Protein AF-A0A8R1J0D6-F1 (afdb_monomer_lite)

Radius of gyration: 19.26 Å; chains: 1; bounding box: 48×24×58 Å

Secondary structure (DSSP, 8-state):
--HHHHHHHHHT---HHHHS-HHHHHHHHHHHHHHHHHHHHHHHHHHHHHH-TTS-HHHHHHHHHHHHHHHHHHHHHHHHHHHHHHHHHHHHHHT-

Sequence (96 aa):
MSEKRYMRYTHGNFTPSEMVTDTNFYIYCVELVLLFIGVVENLVLITAILTTSCLHLNLRILICNCCIGFIMTAIGRSMIAIPLCIAHLENVDVSS

Structure (mmCIF, N/CA/C/O backbone):
data_AF-A0A8R1J0D6-F1
#
_entry.id   AF-A0A8R1J0D6-F1
#
loop_
_atom_site.group_PDB
_atom_site.id
_atom_site.type_symbol
_atom_site.label_atom_id
_atom_site.label_alt_id
_atom_site.label_comp_id
_atom_site.label_asym_id
_atom_site.label_entity_id
_atom_site.label_seq_id
_atom_site.pdbx_PDB_ins_code
_atom_site.Cartn_x
_atom_site.Cartn_y
_atom_site.Cartn_z
_atom_site.occupancy
_atom_site.B_iso_or_equiv
_atom_site.auth_seq_id
_atom_site.auth_comp_id
_atom_site.auth_asym_id
_atom_site.auth_atom_id
_atom_site.pdbx_PDB_model_num
ATOM 1 N N . MET A 1 1 ? 30.476 -19.293 -13.138 1.00 47.31 1 MET A N 1
ATOM 2 C CA . MET A 1 1 ? 29.239 -18.528 -12.864 1.00 47.31 1 MET A CA 1
ATOM 3 C C . MET A 1 1 ? 29.589 -17.512 -11.781 1.00 47.31 1 MET A C 1
ATOM 5 O O . MET A 1 1 ? 29.908 -17.915 -10.678 1.00 47.31 1 MET A O 1
ATOM 9 N N . SER A 1 2 ? 29.771 -16.242 -12.158 1.00 47.12 2 SER A N 1
ATOM 10 C CA . SER A 1 2 ? 30.590 -15.275 -11.403 1.00 47.12 2 SER A CA 1
ATOM 11 C C . SER A 1 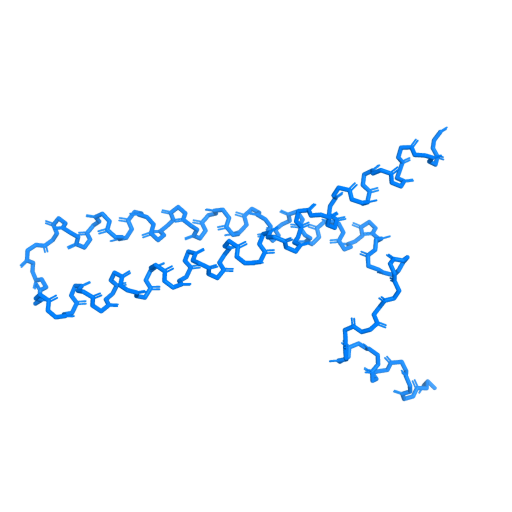2 ? 29.839 -14.648 -10.222 1.00 47.12 2 SER A C 1
ATOM 13 O O . SER A 1 2 ? 28.838 -13.964 -10.424 1.00 47.12 2 SER A O 1
ATOM 15 N N . GLU A 1 3 ? 30.394 -14.815 -9.022 1.00 47.53 3 GLU A N 1
ATOM 16 C CA . GLU A 1 3 ? 29.992 -14.290 -7.700 1.00 47.53 3 GLU A CA 1
ATOM 17 C C . GLU A 1 3 ? 29.575 -12.801 -7.709 1.00 47.53 3 GLU A C 1
ATOM 19 O O . GLU A 1 3 ? 28.646 -12.386 -7.018 1.00 47.53 3 GLU A O 1
ATOM 24 N N . LYS A 1 4 ? 30.168 -12.008 -8.613 1.00 49.56 4 LYS A N 1
ATOM 25 C CA . LYS A 1 4 ? 29.804 -10.601 -8.869 1.00 49.56 4 LYS A CA 1
ATOM 26 C C . LYS A 1 4 ? 28.347 -10.378 -9.306 1.00 49.56 4 LYS A C 1
ATOM 28 O O . LYS A 1 4 ? 27.819 -9.301 -9.051 1.00 49.56 4 LYS A O 1
ATOM 33 N N . ARG A 1 5 ? 27.692 -11.344 -9.970 1.00 52.00 5 ARG A N 1
ATOM 34 C CA . ARG A 1 5 ? 26.264 -11.214 -10.328 1.00 52.00 5 ARG A CA 1
ATOM 35 C C . ARG A 1 5 ? 25.378 -11.365 -9.099 1.00 52.00 5 ARG A C 1
ATOM 37 O O . ARG A 1 5 ? 24.499 -10.540 -8.918 1.00 52.00 5 ARG A O 1
ATOM 44 N N . TYR A 1 6 ? 25.641 -12.349 -8.237 1.00 49.12 6 TYR A N 1
ATOM 45 C CA . TYR A 1 6 ? 24.849 -12.579 -7.022 1.00 49.12 6 TYR A CA 1
ATOM 46 C C . TYR A 1 6 ? 24.868 -11.369 -6.080 1.00 49.12 6 TYR A C 1
ATOM 48 O O . TYR A 1 6 ? 23.813 -10.938 -5.628 1.00 49.12 6 TYR A O 1
ATOM 56 N N . MET A 1 7 ? 26.042 -10.756 -5.890 1.00 44.06 7 MET A N 1
ATOM 57 C CA . MET A 1 7 ? 26.198 -9.533 -5.089 1.00 44.06 7 MET A CA 1
ATOM 58 C C . MET A 1 7 ? 25.422 -8.322 -5.645 1.00 44.06 7 MET A C 1
ATOM 60 O O . MET A 1 7 ? 25.042 -7.439 -4.879 1.00 44.06 7 MET A O 1
ATOM 64 N N . ARG A 1 8 ? 25.156 -8.262 -6.962 1.00 49.06 8 ARG A N 1
ATOM 65 C CA . ARG A 1 8 ? 24.330 -7.199 -7.570 1.00 49.06 8 ARG A CA 1
ATOM 66 C C . ARG A 1 8 ? 22.847 -7.356 -7.247 1.00 49.06 8 ARG A C 1
ATOM 68 O O . ARG A 1 8 ? 22.213 -6.356 -6.922 1.00 49.06 8 ARG A O 1
ATOM 75 N N . TYR A 1 9 ? 22.324 -8.584 -7.267 1.00 48.31 9 TYR A N 1
ATOM 76 C CA . TYR A 1 9 ? 20.926 -8.852 -6.904 1.00 48.31 9 TYR A CA 1
ATOM 77 C C . TYR A 1 9 ? 20.633 -8.484 -5.444 1.00 48.31 9 TYR A C 1
ATOM 79 O O . TYR A 1 9 ? 19.571 -7.947 -5.150 1.00 48.31 9 TYR A O 1
ATOM 87 N N . THR A 1 10 ? 21.589 -8.708 -4.536 1.00 48.03 10 THR A N 1
ATOM 88 C CA . THR A 1 10 ? 21.450 -8.372 -3.109 1.00 48.03 10 THR A CA 1
ATOM 89 C C . THR A 1 10 ? 21.604 -6.881 -2.801 1.00 48.03 10 THR A C 1
ATOM 91 O O . THR A 1 10 ? 21.059 -6.419 -1.805 1.00 48.03 10 THR A O 1
ATOM 94 N N . HIS A 1 11 ? 22.325 -6.119 -3.634 1.00 46.66 11 HIS A N 1
ATOM 95 C CA . HIS A 1 11 ? 22.553 -4.680 -3.428 1.00 46.66 11 HIS A CA 1
ATOM 96 C C . HIS A 1 11 ? 21.546 -3.765 -4.141 1.00 46.66 11 HIS A C 1
ATOM 98 O O . HIS A 1 11 ? 21.632 -2.551 -3.977 1.00 46.66 11 HIS A O 1
ATOM 104 N N . GLY A 1 12 ? 20.624 -4.310 -4.944 1.00 52.03 12 GLY A N 1
ATOM 105 C CA . GLY A 1 12 ? 19.628 -3.515 -5.674 1.00 52.03 12 GLY A CA 1
ATOM 106 C C . GLY A 1 12 ? 20.223 -2.575 -6.730 1.00 52.03 12 GLY A C 1
ATOM 107 O O . GLY A 1 12 ? 19.542 -1.669 -7.197 1.00 52.03 12 GLY A O 1
ATOM 108 N N . ASN A 1 13 ? 21.487 -2.775 -7.113 1.00 47.75 13 ASN A N 1
ATOM 109 C CA . ASN A 1 13 ? 22.195 -1.917 -8.060 1.00 47.75 13 ASN A CA 1
ATOM 110 C C . ASN A 1 13 ? 21.966 -2.419 -9.495 1.00 47.75 13 ASN A C 1
ATOM 112 O O . ASN A 1 13 ? 22.899 -2.869 -10.168 1.00 47.75 13 ASN A O 1
ATOM 116 N N . PHE A 1 14 ? 20.698 -2.426 -9.909 1.00 55.38 14 PHE A N 1
ATOM 117 C CA . PHE A 1 14 ? 20.276 -2.758 -11.267 1.00 55.38 14 PHE A CA 1
ATOM 118 C C . PHE A 1 14 ? 20.332 -1.504 -12.134 1.00 55.38 14 PHE A C 1
ATOM 120 O O . PHE A 1 14 ? 19.923 -0.422 -11.713 1.00 55.38 14 PHE A O 1
ATOM 127 N N . THR A 1 15 ? 20.846 -1.632 -13.354 1.00 55.00 15 THR A N 1
ATOM 128 C CA . THR A 1 15 ? 20.737 -0.546 -14.334 1.00 55.00 15 THR A CA 1
ATOM 129 C C . THR A 1 15 ? 19.264 -0.346 -14.721 1.00 55.00 15 THR A C 1
ATOM 131 O O . THR A 1 15 ? 18.514 -1.323 -14.712 1.00 55.00 15 THR A O 1
ATOM 134 N N . PRO A 1 16 ? 18.819 0.868 -15.103 1.00 52.53 16 PRO A N 1
ATOM 135 C CA . PRO A 1 16 ? 17.426 1.122 -15.497 1.00 52.53 16 PRO A CA 1
ATOM 136 C C . PRO A 1 16 ? 16.911 0.136 -16.558 1.00 52.53 16 PRO A C 1
ATOM 138 O O . PRO A 1 16 ? 15.789 -0.343 -16.464 1.00 52.53 16 PRO A O 1
ATOM 141 N N . SER A 1 17 ? 17.777 -0.269 -17.491 1.00 52.72 17 SER A N 1
ATOM 142 C CA . SER A 1 17 ? 17.504 -1.278 -18.522 1.00 52.72 17 SER A CA 1
ATOM 143 C C . SER A 1 17 ? 17.276 -2.707 -18.004 1.00 52.72 17 SER A C 1
ATOM 145 O O . SER A 1 17 ? 16.712 -3.524 -18.720 1.00 52.72 17 SER A O 1
ATOM 147 N N . GLU A 1 18 ? 17.721 -3.037 -16.788 1.00 54.94 18 GLU A N 1
ATOM 148 C CA . GLU A 1 18 ? 17.466 -4.332 -16.133 1.00 54.94 18 GLU A CA 1
ATOM 149 C C . GLU A 1 18 ? 16.210 -4.281 -15.242 1.00 54.94 18 GLU A C 1
ATOM 151 O O . GLU A 1 18 ? 15.571 -5.311 -15.023 1.00 54.94 18 GLU A O 1
ATOM 156 N N . MET A 1 19 ? 15.828 -3.098 -14.738 1.00 55.97 19 MET A N 1
ATOM 157 C CA . MET A 1 19 ? 14.589 -2.903 -13.967 1.00 55.97 19 MET A CA 1
ATOM 158 C C . MET A 1 19 ? 13.357 -2.803 -14.874 1.00 55.97 19 MET A C 1
ATOM 160 O O . MET A 1 19 ? 12.290 -3.286 -14.500 1.00 55.97 19 MET A O 1
ATOM 164 N N . VAL A 1 20 ? 13.525 -2.246 -16.073 1.00 58.72 20 VAL A N 1
ATOM 165 C CA . VAL A 1 20 ? 12.487 -2.045 -17.091 1.00 58.72 20 VAL A CA 1
ATOM 166 C C . VAL A 1 20 ? 12.469 -3.248 -18.043 1.00 58.72 20 VAL A C 1
ATOM 168 O O . VAL A 1 20 ? 12.970 -3.203 -19.162 1.00 58.72 20 VAL A O 1
ATOM 171 N N . THR A 1 21 ? 11.965 -4.379 -17.550 1.00 67.75 21 THR A N 1
ATOM 172 C CA . THR A 1 21 ? 11.696 -5.581 -18.359 1.00 67.75 21 THR A CA 1
ATOM 173 C C . THR A 1 21 ? 10.217 -5.934 -18.262 1.00 67.75 21 THR A C 1
ATOM 175 O O . THR A 1 21 ? 9.596 -5.671 -17.231 1.00 67.75 21 THR A O 1
ATOM 178 N N . ASP A 1 22 ? 9.654 -6.579 -19.290 1.00 71.19 22 ASP A N 1
ATOM 179 C CA . ASP A 1 22 ? 8.227 -6.942 -19.311 1.00 71.19 22 ASP A CA 1
ATOM 180 C C . ASP A 1 22 ? 7.821 -7.768 -18.081 1.00 71.19 22 ASP A C 1
ATOM 182 O O . ASP A 1 22 ? 6.792 -7.514 -17.458 1.00 71.19 22 ASP A O 1
ATOM 186 N N . THR A 1 23 ? 8.669 -8.710 -17.659 1.00 74.00 23 THR A N 1
ATOM 187 C CA . THR A 1 23 ? 8.435 -9.525 -16.458 1.00 74.00 23 THR A CA 1
ATOM 188 C C . THR A 1 23 ? 8.368 -8.676 -15.188 1.00 74.00 23 THR A C 1
ATOM 190 O O . THR A 1 23 ? 7.482 -8.883 -14.359 1.00 74.00 23 THR A O 1
ATOM 193 N N . ASN A 1 24 ? 9.274 -7.706 -15.027 1.00 75.88 24 ASN A N 1
ATOM 194 C CA . ASN A 1 24 ? 9.266 -6.819 -13.864 1.00 75.88 24 ASN A CA 1
ATOM 195 C C . ASN A 1 24 ? 8.049 -5.889 -13.883 1.00 75.88 24 ASN A C 1
ATOM 197 O O . ASN A 1 24 ? 7.452 -5.660 -12.836 1.00 75.88 24 ASN A O 1
ATOM 201 N N . PHE A 1 25 ? 7.634 -5.418 -15.062 1.00 77.19 25 PHE A N 1
ATOM 202 C CA . PHE A 1 25 ? 6.420 -4.620 -15.221 1.00 77.19 25 PHE A CA 1
ATOM 203 C C . PHE A 1 25 ? 5.175 -5.372 -14.728 1.00 77.19 25 PHE A C 1
ATOM 205 O O . PHE A 1 25 ? 4.422 -4.838 -13.912 1.00 77.19 25 PHE A O 1
ATOM 212 N N . TYR A 1 26 ? 4.999 -6.641 -15.116 1.00 80.31 26 TYR A N 1
ATOM 213 C CA . TYR A 1 26 ? 3.900 -7.468 -14.598 1.00 80.31 26 TYR A CA 1
ATOM 214 C C . TYR A 1 26 ? 3.948 -7.621 -13.073 1.00 80.31 26 TYR A C 1
ATOM 216 O O . TYR A 1 26 ? 2.907 -7.538 -12.418 1.00 80.31 26 TYR A O 1
ATOM 224 N N . ILE A 1 27 ? 5.140 -7.808 -12.498 1.00 86.88 27 ILE A N 1
ATOM 225 C CA . ILE A 1 27 ? 5.314 -7.899 -11.043 1.00 86.88 27 ILE A CA 1
ATOM 226 C C . ILE A 1 27 ? 4.891 -6.588 -10.368 1.00 86.88 27 ILE A C 1
ATOM 228 O O . ILE A 1 27 ? 4.131 -6.633 -9.403 1.00 86.88 27 ILE A O 1
ATOM 232 N N . TYR A 1 28 ? 5.308 -5.431 -10.890 1.00 84.19 28 TYR A N 1
ATOM 233 C CA . TYR A 1 28 ? 4.917 -4.130 -10.341 1.00 84.19 28 TYR A CA 1
ATOM 234 C C . TYR A 1 28 ? 3.414 -3.856 -10.485 1.00 84.19 28 TYR A C 1
ATOM 236 O O . TYR A 1 28 ? 2.802 -3.324 -9.560 1.00 84.19 28 TYR A O 1
ATOM 244 N N . CYS A 1 29 ? 2.783 -4.270 -11.588 1.00 85.56 29 CYS A N 1
ATOM 245 C CA . CYS A 1 29 ? 1.330 -4.184 -11.744 1.00 85.56 29 CYS A CA 1
ATOM 246 C C . CYS A 1 29 ? 0.587 -5.026 -10.698 1.00 85.56 29 CYS A C 1
ATOM 248 O O . CYS A 1 29 ? -0.343 -4.532 -10.061 1.00 85.56 29 CYS A O 1
ATOM 250 N N . VAL A 1 30 ? 1.004 -6.279 -10.489 1.00 90.56 30 VAL A N 1
ATOM 251 C CA . VAL A 1 30 ? 0.412 -7.150 -9.460 1.00 90.56 30 VAL A CA 1
ATOM 252 C C . VAL A 1 30 ? 0.655 -6.579 -8.062 1.00 90.56 30 VAL A C 1
ATOM 254 O O . VAL A 1 30 ? -0.262 -6.559 -7.240 1.00 90.56 30 VAL A O 1
ATOM 257 N N . GLU A 1 31 ? 1.856 -6.061 -7.797 1.00 89.94 31 GLU A N 1
ATOM 258 C CA . GLU A 1 31 ? 2.187 -5.406 -6.532 1.00 89.94 31 GLU A CA 1
ATOM 259 C C . GLU A 1 31 ? 1.264 -4.211 -6.260 1.00 89.94 31 GLU A C 1
ATOM 261 O O . GLU A 1 31 ? 0.712 -4.113 -5.167 1.00 89.94 31 GLU A O 1
ATOM 266 N N . LEU A 1 32 ? 1.025 -3.339 -7.245 1.00 89.50 32 LEU A N 1
ATOM 267 C CA . LEU A 1 32 ? 0.131 -2.185 -7.094 1.00 89.50 32 LEU A CA 1
ATOM 268 C C . LEU A 1 32 ? -1.311 -2.593 -6.762 1.00 89.50 32 LEU A C 1
ATOM 270 O O . LEU A 1 32 ? -1.947 -1.951 -5.924 1.00 89.50 32 LEU A O 1
ATOM 274 N N . VAL A 1 33 ? -1.816 -3.676 -7.359 1.00 91.81 33 VAL A N 1
ATOM 275 C CA . VAL A 1 33 ? -3.152 -4.209 -7.042 1.00 91.81 33 VAL A CA 1
ATOM 276 C C . VAL A 1 33 ? -3.205 -4.739 -5.608 1.00 91.81 33 VAL A C 1
ATOM 278 O O . VAL A 1 33 ? -4.143 -4.430 -4.873 1.00 91.81 33 VAL A O 1
ATOM 281 N N . LEU A 1 34 ? -2.191 -5.494 -5.178 1.00 91.94 34 LEU A N 1
ATOM 282 C CA . LEU A 1 34 ? -2.114 -6.009 -3.807 1.00 91.94 34 LEU A CA 1
ATOM 283 C C . LEU A 1 34 ? -1.992 -4.880 -2.777 1.00 91.94 34 LEU A C 1
ATOM 285 O O . LEU A 1 34 ? -2.651 -4.923 -1.739 1.00 91.94 34 LEU A O 1
ATOM 289 N N . LEU A 1 35 ? -1.201 -3.848 -3.077 1.00 91.69 35 LEU A N 1
ATOM 290 C CA . LEU A 1 35 ? -1.085 -2.653 -2.241 1.00 91.69 35 LEU A CA 1
ATOM 291 C C . LEU A 1 35 ? -2.427 -1.927 -2.117 1.00 91.69 35 LEU A C 1
ATOM 293 O O . LEU A 1 35 ? -2.799 -1.525 -1.016 1.00 91.69 35 LEU A O 1
ATOM 297 N N . PHE A 1 36 ? -3.177 -1.801 -3.215 1.00 91.75 36 PHE A N 1
ATOM 298 C CA . PHE A 1 36 ? -4.510 -1.201 -3.196 1.00 91.75 36 PHE A CA 1
ATOM 299 C C . PHE A 1 36 ? -5.481 -1.990 -2.307 1.00 91.75 36 PHE A C 1
ATOM 301 O O . PHE A 1 36 ? -6.125 -1.401 -1.438 1.00 91.75 36 PHE A O 1
ATOM 308 N N . ILE A 1 37 ? -5.538 -3.318 -2.466 1.00 94.25 37 ILE A N 1
ATOM 309 C CA . ILE A 1 37 ? -6.370 -4.193 -1.624 1.00 94.25 37 ILE A CA 1
ATOM 310 C C . ILE A 1 37 ? -5.978 -4.037 -0.150 1.00 94.25 37 ILE A C 1
ATOM 312 O O . ILE A 1 37 ? -6.844 -3.801 0.690 1.00 94.25 37 ILE A O 1
ATOM 316 N N . GLY A 1 38 ? -4.678 -4.071 0.158 1.00 91.88 38 GLY A N 1
ATOM 317 C CA . GLY A 1 38 ? -4.182 -3.920 1.524 1.00 91.88 38 GLY A CA 1
ATOM 318 C C . GLY A 1 38 ? -4.553 -2.576 2.161 1.00 91.88 38 GLY A C 1
ATOM 319 O O . GLY A 1 38 ? -4.906 -2.530 3.340 1.00 91.88 38 GLY A O 1
ATOM 320 N N . VAL A 1 39 ? -4.530 -1.473 1.405 1.00 93.75 39 VAL A N 1
ATOM 321 C CA . VAL A 1 39 ? -4.985 -0.161 1.904 1.00 93.75 39 VAL A CA 1
ATOM 322 C C . VAL A 1 39 ? -6.484 -0.181 2.204 1.00 93.75 39 VAL A C 1
ATOM 324 O O . VAL A 1 39 ? -6.894 0.272 3.274 1.00 93.75 39 VAL A O 1
ATOM 327 N N . VAL A 1 40 ? -7.299 -0.735 1.302 1.00 95.25 40 VAL A N 1
ATOM 328 C CA . VAL A 1 40 ? -8.755 -0.839 1.492 1.00 95.25 40 VAL A CA 1
ATOM 329 C C . VAL A 1 40 ? -9.089 -1.678 2.728 1.00 95.25 40 VAL A C 1
ATOM 331 O O . VAL A 1 40 ? -9.881 -1.240 3.561 1.00 95.25 40 VAL A O 1
ATOM 334 N N . GLU A 1 41 ? -8.449 -2.835 2.903 1.00 94.56 41 GLU A N 1
ATOM 335 C CA . GLU A 1 41 ? -8.646 -3.690 4.080 1.00 94.56 41 GLU A CA 1
ATOM 336 C C . GLU A 1 41 ? -8.296 -2.967 5.385 1.00 94.56 41 GLU A C 1
ATOM 338 O O . GLU A 1 41 ? -9.062 -3.026 6.348 1.00 94.56 41 GLU A O 1
ATOM 343 N N . ASN A 1 42 ? -7.184 -2.225 5.419 1.00 93.50 42 ASN A N 1
ATOM 344 C CA . ASN A 1 42 ? -6.793 -1.464 6.606 1.00 93.50 42 ASN A CA 1
ATOM 345 C C . ASN A 1 42 ? -7.781 -0.329 6.926 1.00 93.50 42 ASN A C 1
ATOM 347 O O . ASN A 1 42 ? -8.069 -0.088 8.098 1.00 93.50 42 ASN A O 1
ATOM 351 N N . LEU A 1 43 ? -8.356 0.335 5.918 1.00 94.06 43 LEU A N 1
ATOM 352 C CA . LEU A 1 43 ? -9.401 1.347 6.125 1.00 94.06 43 LEU A CA 1
ATOM 353 C C . LEU A 1 43 ? -10.695 0.739 6.685 1.00 94.06 43 LEU A C 1
ATOM 355 O O . LEU A 1 43 ? -11.297 1.292 7.614 1.00 94.06 43 LEU A O 1
ATOM 359 N N . VAL A 1 44 ? -11.107 -0.418 6.162 1.00 94.81 44 VAL A N 1
ATOM 360 C CA . VAL A 1 44 ? -12.266 -1.162 6.677 1.00 94.81 44 VAL A CA 1
ATOM 361 C C . VAL A 1 44 ? -12.015 -1.604 8.120 1.00 94.81 44 VAL A C 1
ATOM 363 O O . VAL A 1 44 ? -12.880 -1.414 8.975 1.00 94.81 44 VAL A O 1
ATOM 366 N N . LEU A 1 45 ? -10.819 -2.117 8.422 1.00 93.06 45 LEU A N 1
ATOM 367 C CA . LEU A 1 45 ? -10.443 -2.564 9.761 1.00 93.06 45 LEU A CA 1
ATOM 368 C C . LEU A 1 45 ? -10.444 -1.413 10.777 1.00 93.06 45 LEU A C 1
ATOM 370 O O . LEU A 1 45 ? -11.011 -1.563 11.859 1.00 93.06 45 LEU A O 1
ATOM 374 N N . ILE A 1 46 ? -9.897 -0.245 10.423 1.00 93.38 46 ILE A N 1
ATOM 375 C CA . ILE A 1 46 ? -9.972 0.963 11.263 1.00 93.38 46 ILE A CA 1
ATOM 376 C C . ILE A 1 46 ? -11.437 1.307 11.563 1.00 93.38 46 ILE A C 1
ATOM 378 O O . ILE A 1 46 ? -11.803 1.528 12.718 1.00 93.38 46 ILE A O 1
ATOM 382 N N . THR A 1 47 ? -12.296 1.293 10.543 1.00 91.69 47 THR A N 1
ATOM 383 C CA . THR A 1 47 ? -13.727 1.599 10.693 1.00 91.69 47 THR A CA 1
ATOM 384 C C . THR A 1 47 ? -14.430 0.593 11.616 1.00 91.69 47 THR A C 1
ATOM 386 O O . THR A 1 47 ? -15.200 0.980 12.501 1.00 91.69 47 THR A O 1
ATOM 389 N N . ALA A 1 48 ? -14.125 -0.699 11.478 1.00 91.62 48 ALA A N 1
ATOM 390 C CA . ALA A 1 48 ? -14.659 -1.757 12.336 1.00 91.62 48 ALA A CA 1
ATOM 391 C C . ALA A 1 48 ? -14.199 -1.616 13.801 1.00 91.62 48 ALA A C 1
ATOM 393 O O . ALA A 1 48 ? -14.981 -1.814 14.733 1.00 91.62 48 ALA A O 1
ATOM 394 N N . ILE A 1 49 ? -12.946 -1.222 14.036 1.00 91.06 49 ILE A N 1
ATOM 395 C CA . ILE A 1 49 ? -12.398 -1.043 15.389 1.00 91.06 49 ILE A CA 1
ATOM 396 C C . ILE A 1 49 ? -13.003 0.179 16.078 1.00 91.06 49 ILE A C 1
ATOM 398 O O . ILE A 1 49 ? -13.313 0.122 17.270 1.00 91.06 49 ILE A O 1
ATOM 402 N N . LEU A 1 50 ? -13.199 1.275 15.342 1.00 85.62 50 LEU A N 1
ATOM 403 C CA . LEU A 1 50 ? -13.826 2.484 15.878 1.00 85.62 50 LEU A CA 1
ATOM 404 C C . LEU A 1 50 ? -15.285 2.240 16.287 1.00 85.62 50 LEU A C 1
ATOM 406 O O . LEU A 1 50 ? -15.737 2.789 17.291 1.00 85.62 50 LEU A O 1
ATOM 410 N N . THR A 1 51 ? -16.000 1.386 15.553 1.00 86.94 51 THR A N 1
ATOM 411 C CA . THR A 1 51 ? -17.410 1.048 15.818 1.00 86.94 51 THR A CA 1
ATOM 412 C C . THR A 1 51 ? -17.599 -0.043 16.879 1.00 86.94 51 THR A C 1
ATOM 414 O O . THR A 1 51 ? -18.676 -0.154 17.463 1.00 86.94 51 THR A O 1
ATOM 417 N N . THR A 1 52 ? -16.564 -0.828 17.190 1.00 85.38 52 THR A N 1
ATOM 418 C CA . THR A 1 52 ? -16.655 -1.949 18.139 1.00 85.38 52 THR A CA 1
ATOM 419 C C . THR A 1 52 ? -16.453 -1.500 19.583 1.00 85.38 52 THR A C 1
ATOM 421 O O . THR A 1 52 ? -15.361 -1.086 19.949 1.00 85.38 52 THR A O 1
ATOM 424 N N . SER A 1 53 ? -17.452 -1.684 20.454 1.00 76.25 53 SER A N 1
ATOM 425 C CA . SER A 1 53 ? -17.362 -1.334 21.886 1.00 76.25 53 SER A CA 1
ATOM 426 C C . SER A 1 53 ? -16.642 -2.366 22.774 1.00 76.25 53 SER A C 1
ATOM 428 O O . SER A 1 53 ? -16.332 -2.068 23.924 1.00 76.25 53 SER A O 1
ATOM 430 N N . CYS A 1 54 ? -16.338 -3.558 22.254 1.00 80.56 54 CYS A N 1
ATOM 431 C CA . CYS A 1 54 ? -15.808 -4.686 23.035 1.00 80.56 54 CYS A CA 1
ATOM 432 C C . CYS A 1 54 ? -14.311 -4.591 23.383 1.00 80.56 54 CYS A C 1
ATOM 434 O O . CYS A 1 54 ? -13.836 -5.323 24.245 1.00 80.56 54 CYS A O 1
ATOM 436 N N . LEU A 1 55 ? -13.552 -3.715 22.720 1.00 82.75 55 LEU A N 1
ATOM 437 C CA . LEU A 1 55 ? -12.101 -3.591 22.907 1.00 82.75 55 LEU A CA 1
ATOM 438 C C . LEU A 1 55 ? -11.757 -2.460 23.884 1.00 82.75 55 LEU A C 1
ATOM 440 O O . LEU A 1 55 ? -12.365 -1.389 23.824 1.00 82.75 55 LEU A O 1
ATOM 444 N N . HIS A 1 56 ? -10.737 -2.648 24.725 1.00 90.88 56 HIS A N 1
ATOM 445 C CA . HIS A 1 56 ? -10.173 -1.566 25.542 1.00 90.88 56 HIS A CA 1
ATOM 446 C C . HIS A 1 56 ? -9.598 -0.442 24.670 1.00 90.88 56 HIS A C 1
ATOM 448 O O . HIS A 1 56 ? -8.988 -0.704 23.634 1.00 90.88 56 HIS A O 1
ATOM 454 N N . LEU A 1 57 ? -9.727 0.807 25.131 1.00 87.19 57 LEU A N 1
ATOM 455 C CA . LEU A 1 57 ? -9.283 2.004 24.404 1.00 87.19 57 LEU A CA 1
ATOM 456 C C . LEU A 1 57 ? -7.809 1.917 23.961 1.00 87.19 57 LEU A C 1
ATOM 458 O O . LEU A 1 57 ? -7.505 2.157 22.797 1.00 87.19 57 LEU A O 1
ATOM 462 N N . ASN A 1 58 ? -6.912 1.489 24.859 1.00 90.75 58 ASN A N 1
ATOM 463 C CA . ASN A 1 58 ? -5.479 1.349 24.565 1.00 90.75 58 ASN A CA 1
ATOM 464 C C . ASN A 1 58 ? -5.211 0.355 23.425 1.00 90.75 58 ASN A C 1
ATOM 466 O O . ASN A 1 58 ? -4.358 0.600 22.576 1.00 90.75 58 ASN A O 1
ATOM 470 N N . LEU A 1 59 ? -5.967 -0.747 23.382 1.00 89.62 59 LEU A N 1
ATOM 471 C CA . LEU A 1 59 ? -5.832 -1.758 22.336 1.00 89.62 59 LEU A CA 1
ATOM 472 C C . LEU A 1 59 ? -6.381 -1.249 20.997 1.00 89.62 59 LEU A C 1
ATOM 474 O O . LEU A 1 59 ? -5.763 -1.480 19.964 1.00 89.62 59 LEU A O 1
ATOM 478 N N . ARG A 1 60 ? -7.487 -0.492 21.003 1.00 89.50 60 ARG A N 1
ATOM 479 C CA . ARG A 1 60 ? -8.011 0.140 19.778 1.00 89.50 60 ARG A CA 1
ATOM 480 C C . ARG A 1 60 ? -7.011 1.118 19.175 1.00 89.50 60 ARG A C 1
ATOM 482 O O . ARG A 1 60 ? -6.764 1.067 17.977 1.00 89.50 60 ARG A O 1
ATOM 489 N N . ILE A 1 61 ? -6.413 1.970 20.008 1.00 90.69 61 ILE A N 1
ATOM 490 C CA . ILE A 1 61 ? -5.404 2.941 19.568 1.00 90.69 61 ILE A CA 1
ATOM 491 C C . ILE A 1 61 ? -4.185 2.216 18.988 1.00 90.69 61 ILE A C 1
ATOM 493 O O . ILE A 1 61 ? -3.710 2.599 17.922 1.00 90.69 61 ILE A O 1
ATOM 497 N N . LEU A 1 62 ? -3.716 1.146 19.642 1.00 93.44 62 LEU A N 1
ATOM 498 C CA . LEU A 1 62 ? -2.596 0.343 19.149 1.00 93.44 62 LEU A CA 1
ATOM 499 C C . LEU A 1 62 ? -2.880 -0.244 17.760 1.00 93.44 62 LEU A C 1
ATOM 501 O O . LEU A 1 62 ? -2.042 -0.127 16.866 1.00 93.44 62 LEU A O 1
ATOM 505 N N . ILE A 1 63 ? -4.055 -0.849 17.565 1.00 92.38 63 ILE A N 1
ATOM 506 C CA . ILE A 1 63 ? -4.401 -1.470 16.282 1.00 92.38 63 ILE A CA 1
ATOM 507 C C . ILE A 1 63 ? -4.592 -0.402 15.198 1.00 92.38 63 ILE A C 1
ATOM 509 O O . ILE A 1 63 ? -4.045 -0.553 14.110 1.00 92.38 63 ILE A O 1
ATOM 513 N N . CYS A 1 64 ? -5.268 0.714 15.493 1.00 92.56 64 CYS A N 1
ATOM 514 C CA . CYS A 1 64 ? -5.385 1.825 14.543 1.00 92.56 64 CYS A CA 1
ATOM 515 C C . CYS A 1 64 ? -4.012 2.370 14.126 1.00 92.56 64 CYS A C 1
ATOM 517 O O . CYS A 1 64 ? -3.788 2.621 12.945 1.00 92.56 64 CYS A O 1
ATOM 519 N N . ASN A 1 65 ? -3.077 2.513 15.070 1.00 94.00 65 ASN A N 1
ATOM 520 C CA . ASN A 1 65 ? -1.723 2.970 14.764 1.00 94.00 65 ASN A CA 1
ATOM 521 C C . ASN A 1 65 ? -0.971 1.970 13.866 1.00 94.00 65 ASN A C 1
ATOM 523 O O . ASN A 1 65 ? -0.278 2.367 12.932 1.00 94.00 65 ASN A O 1
ATOM 527 N N . CYS A 1 66 ? -1.166 0.668 14.096 1.00 93.81 66 CYS A N 1
ATOM 528 C CA . CYS A 1 66 ? -0.633 -0.386 13.234 1.00 93.81 66 CYS A CA 1
ATOM 529 C C . CYS A 1 66 ? -1.191 -0.283 11.801 1.00 93.81 66 CYS A C 1
ATOM 531 O O . CYS A 1 66 ? -0.422 -0.261 10.841 1.00 93.81 66 CYS A O 1
ATOM 533 N N . CYS A 1 67 ? -2.511 -0.128 11.650 1.00 93.88 67 CYS A N 1
ATOM 534 C CA . CYS A 1 67 ? -3.159 0.026 10.345 1.00 93.88 67 CYS A CA 1
ATOM 535 C C . CYS A 1 67 ? -2.671 1.270 9.590 1.00 93.88 67 CYS A C 1
ATOM 537 O O . CYS A 1 67 ? -2.395 1.198 8.394 1.00 93.88 67 CYS A O 1
ATOM 539 N N . ILE A 1 68 ? -2.504 2.401 10.282 1.00 94.12 68 ILE A N 1
ATOM 540 C CA . ILE A 1 68 ? -1.931 3.618 9.689 1.00 94.12 68 ILE A CA 1
ATOM 541 C C . ILE A 1 68 ? -0.490 3.364 9.226 1.00 94.12 68 ILE A C 1
ATOM 543 O O . ILE A 1 68 ? -0.128 3.759 8.120 1.00 94.12 68 ILE A O 1
ATOM 547 N N . GLY A 1 69 ? 0.323 2.655 10.015 1.00 94.06 69 GLY A N 1
ATOM 548 C CA . GLY A 1 69 ? 1.680 2.261 9.622 1.00 94.06 69 GLY A CA 1
ATOM 549 C C . GLY A 1 69 ? 1.719 1.404 8.349 1.00 94.06 69 GLY A C 1
ATOM 550 O O . GLY A 1 69 ? 2.559 1.631 7.471 1.00 94.06 69 GLY A O 1
ATOM 551 N N . PHE A 1 70 ? 0.775 0.471 8.199 1.00 92.62 70 PHE A N 1
ATOM 552 C CA . PHE A 1 70 ? 0.627 -0.322 6.974 1.00 92.62 70 PHE A CA 1
ATOM 553 C C . PHE A 1 70 ? 0.228 0.532 5.770 1.00 92.62 70 PHE A C 1
ATOM 555 O O . PHE A 1 70 ? 0.834 0.397 4.707 1.00 92.62 70 PHE A O 1
ATOM 562 N N . ILE A 1 71 ? -0.722 1.456 5.938 1.00 92.62 71 ILE A N 1
ATOM 563 C CA . ILE A 1 71 ? -1.127 2.388 4.876 1.00 92.62 71 ILE A CA 1
ATOM 564 C C . ILE A 1 71 ? 0.065 3.251 4.436 1.00 92.62 71 ILE A C 1
ATOM 566 O O . ILE A 1 71 ? 0.325 3.380 3.242 1.00 92.62 71 ILE A O 1
ATOM 570 N N . MET A 1 72 ? 0.843 3.783 5.382 1.00 93.50 72 MET A N 1
ATOM 571 C CA . MET A 1 72 ? 2.034 4.584 5.074 1.00 93.50 72 MET A CA 1
ATOM 572 C C . MET A 1 72 ? 3.107 3.768 4.344 1.00 93.50 72 MET A C 1
ATOM 574 O O . MET A 1 72 ? 3.728 4.263 3.403 1.00 93.50 72 MET A O 1
ATOM 578 N N . THR A 1 73 ? 3.290 2.500 4.721 1.00 92.12 73 THR A N 1
ATOM 579 C CA . THR A 1 73 ? 4.195 1.578 4.015 1.00 92.12 73 THR A CA 1
ATOM 580 C C . THR A 1 73 ? 3.726 1.330 2.582 1.00 92.12 73 THR A C 1
ATOM 582 O O . THR A 1 73 ? 4.534 1.366 1.653 1.00 92.12 73 THR A O 1
ATOM 585 N N . ALA A 1 74 ? 2.421 1.131 2.384 1.00 90.69 74 ALA A N 1
ATOM 586 C CA . ALA A 1 74 ? 1.845 0.914 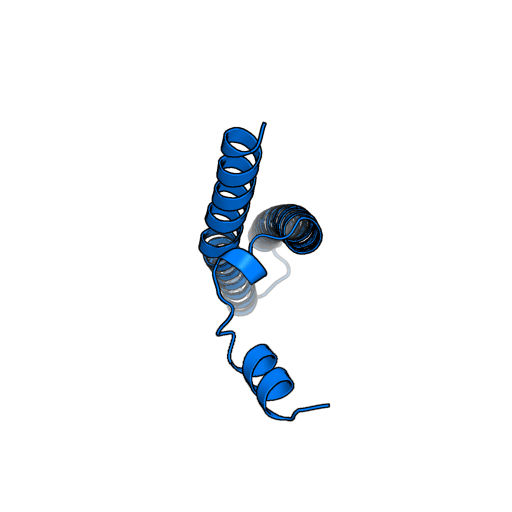1.064 1.00 90.69 74 ALA A CA 1
ATOM 587 C C . ALA A 1 74 ? 2.008 2.139 0.152 1.00 90.69 74 ALA A C 1
ATOM 589 O O . ALA A 1 74 ? 2.410 2.000 -1.005 1.00 90.69 74 ALA A O 1
ATOM 590 N N . ILE A 1 75 ? 1.793 3.342 0.695 1.00 90.25 75 ILE A N 1
ATOM 591 C CA . ILE A 1 75 ? 2.063 4.602 -0.007 1.00 90.25 75 ILE A CA 1
ATOM 592 C C . ILE A 1 75 ? 3.546 4.678 -0.391 1.00 90.25 75 ILE A C 1
ATOM 594 O O . ILE A 1 75 ? 3.856 4.876 -1.565 1.00 90.25 75 ILE A O 1
ATOM 598 N N . GLY A 1 76 ? 4.466 4.432 0.546 1.00 90.25 76 GLY A N 1
ATOM 599 C CA . GLY A 1 76 ? 5.905 4.448 0.263 1.00 90.25 76 GLY A CA 1
ATOM 600 C C . GLY A 1 76 ? 6.324 3.474 -0.846 1.00 90.25 76 GLY A C 1
ATOM 601 O O . GLY A 1 76 ? 7.137 3.824 -1.699 1.00 90.25 76 GLY A O 1
ATOM 602 N N . ARG A 1 77 ? 5.732 2.274 -0.896 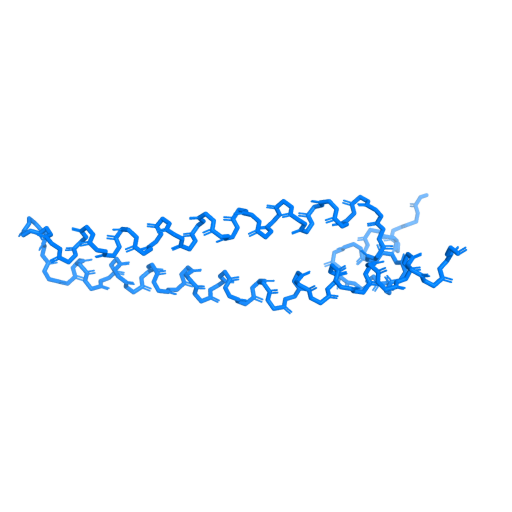1.00 87.88 77 ARG A N 1
ATOM 603 C CA . ARG A 1 77 ? 5.974 1.297 -1.975 1.00 87.88 77 ARG A CA 1
ATOM 604 C C . ARG A 1 77 ? 5.402 1.758 -3.316 1.00 87.88 77 ARG A C 1
ATOM 606 O O . ARG A 1 77 ? 6.087 1.658 -4.333 1.00 87.88 77 ARG A O 1
ATOM 613 N N . SER A 1 78 ? 4.196 2.328 -3.324 1.00 85.50 78 SER A N 1
ATOM 614 C CA . SER A 1 78 ? 3.582 2.863 -4.548 1.00 85.50 78 SER A CA 1
ATOM 615 C C . SER A 1 78 ? 4.392 4.006 -5.174 1.00 85.50 78 SER A C 1
ATOM 617 O O . SER A 1 78 ? 4.476 4.086 -6.398 1.00 85.50 78 SER A O 1
ATOM 619 N N . MET A 1 79 ? 5.082 4.818 -4.361 1.00 86.62 79 MET A N 1
ATOM 620 C CA . MET A 1 79 ? 5.979 5.879 -4.846 1.00 86.62 79 MET A CA 1
ATOM 621 C C . MET A 1 79 ? 7.169 5.348 -5.657 1.00 86.62 79 MET A C 1
ATOM 623 O O . MET A 1 79 ? 7.755 6.104 -6.424 1.00 86.62 79 MET A O 1
ATOM 627 N N . ILE A 1 80 ? 7.526 4.070 -5.503 1.00 83.44 80 ILE A N 1
ATOM 628 C CA . ILE A 1 80 ? 8.602 3.414 -6.260 1.00 83.44 80 ILE A CA 1
ATOM 629 C C . ILE A 1 80 ? 8.023 2.650 -7.455 1.00 83.44 80 ILE A C 1
ATOM 631 O O . ILE A 1 80 ? 8.538 2.759 -8.565 1.00 83.44 80 ILE A O 1
ATOM 635 N N . ALA A 1 81 ? 6.942 1.896 -7.246 1.00 78.56 81 ALA A N 1
ATOM 636 C CA . ALA A 1 81 ? 6.351 1.056 -8.285 1.00 78.56 81 ALA A CA 1
ATOM 637 C C . ALA A 1 81 ? 5.716 1.870 -9.430 1.00 78.56 81 ALA A C 1
ATOM 639 O O . ALA A 1 81 ? 5.882 1.510 -10.592 1.00 78.56 81 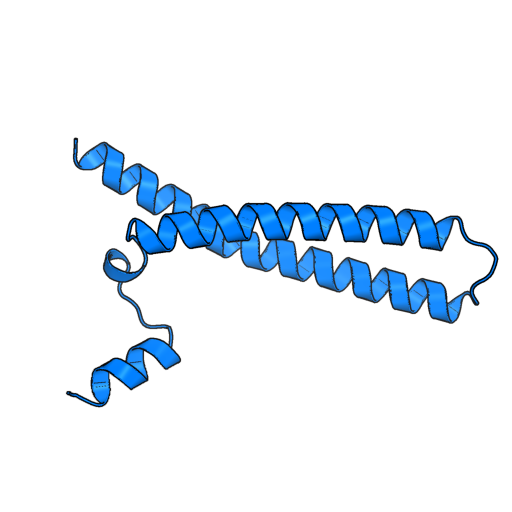ALA A O 1
ATOM 640 N N . ILE A 1 82 ? 5.033 2.986 -9.135 1.00 81.94 82 ILE A N 1
ATOM 641 C CA . ILE A 1 82 ? 4.339 3.787 -10.162 1.00 81.94 82 ILE A CA 1
ATOM 642 C C . ILE A 1 82 ? 5.322 4.398 -11.179 1.00 81.94 82 ILE A C 1
ATOM 644 O O . ILE A 1 82 ? 5.111 4.194 -12.377 1.00 81.94 82 ILE A O 1
ATOM 648 N N . PRO A 1 83 ? 6.407 5.096 -10.774 1.00 80.25 83 PRO A N 1
ATOM 649 C CA . PRO A 1 83 ? 7.371 5.636 -11.733 1.00 80.25 83 PRO A CA 1
ATOM 650 C C . PRO A 1 83 ? 8.046 4.562 -12.590 1.00 80.25 83 PRO A C 1
ATOM 652 O O . PRO A 1 83 ? 8.293 4.799 -13.768 1.00 80.25 83 PRO A O 1
ATOM 655 N N . LEU A 1 84 ? 8.311 3.375 -12.030 1.00 78.12 84 LEU A N 1
ATOM 656 C CA . LEU A 1 84 ? 8.896 2.255 -12.777 1.00 78.12 84 LEU A CA 1
ATOM 657 C C . LEU A 1 84 ? 7.940 1.721 -13.853 1.00 78.12 84 LEU A C 1
ATOM 659 O O . LEU A 1 84 ? 8.377 1.431 -14.965 1.00 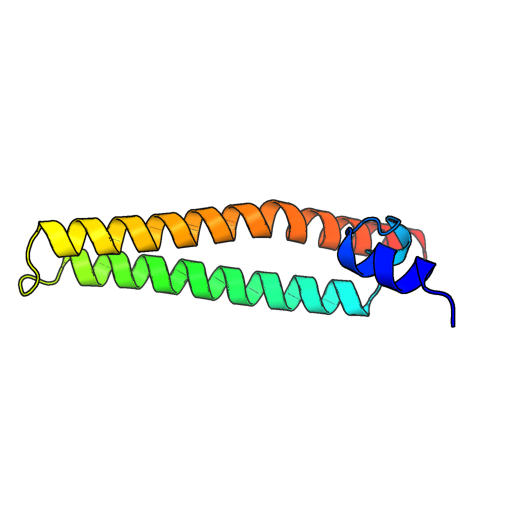78.12 84 LEU A O 1
ATOM 663 N N . CYS A 1 85 ? 6.639 1.652 -13.559 1.00 79.12 85 CYS A N 1
ATOM 664 C CA . CYS A 1 85 ? 5.629 1.290 -14.553 1.00 79.12 85 CYS A CA 1
ATOM 665 C C . CYS A 1 85 ? 5.519 2.331 -15.677 1.00 79.12 85 CYS A C 1
ATOM 667 O O . CYS A 1 85 ? 5.441 1.957 -16.845 1.00 79.12 85 CYS A O 1
ATOM 669 N N . ILE A 1 86 ? 5.536 3.626 -15.338 1.00 79.81 86 ILE A N 1
ATOM 670 C CA . ILE A 1 86 ? 5.474 4.718 -16.325 1.00 79.81 86 ILE A CA 1
ATOM 671 C C . ILE A 1 86 ? 6.714 4.698 -17.226 1.00 79.81 86 ILE A C 1
ATOM 673 O O . ILE A 1 86 ? 6.582 4.785 -18.442 1.00 79.81 86 ILE A O 1
ATOM 677 N N . ALA A 1 87 ? 7.903 4.504 -16.649 1.00 76.38 87 ALA A N 1
ATOM 678 C CA . ALA A 1 87 ? 9.144 4.406 -17.412 1.00 76.38 87 ALA A CA 1
ATOM 679 C C . ALA A 1 87 ? 9.151 3.210 -18.381 1.00 76.38 87 ALA A C 1
ATOM 681 O O . ALA A 1 87 ? 9.738 3.302 -19.457 1.00 76.38 87 ALA A O 1
ATOM 682 N N . HIS A 1 88 ? 8.506 2.088 -18.036 1.00 73.44 88 HIS A N 1
ATOM 683 C CA . HIS A 1 88 ? 8.342 0.962 -18.968 1.00 73.44 88 HIS A CA 1
ATOM 684 C C . HIS A 1 88 ? 7.435 1.321 -20.141 1.00 73.44 88 HIS A C 1
ATOM 686 O O . HIS A 1 88 ? 7.812 1.097 -21.286 1.00 73.44 88 HIS A O 1
ATOM 692 N N . LEU A 1 89 ? 6.281 1.932 -19.864 1.00 72.19 89 LEU A N 1
ATOM 693 C CA . LEU A 1 89 ? 5.332 2.363 -20.896 1.00 72.19 89 LEU A CA 1
ATOM 694 C C . LEU A 1 89 ? 5.961 3.367 -21.873 1.00 72.19 89 LEU A C 1
ATOM 696 O O . LEU A 1 89 ? 5.852 3.185 -23.080 1.00 72.19 89 LEU A O 1
ATOM 700 N N . GLU A 1 90 ? 6.692 4.363 -21.365 1.00 73.44 90 GLU A N 1
ATOM 701 C CA . GLU A 1 90 ? 7.360 5.372 -22.199 1.00 73.44 90 GLU A CA 1
ATOM 702 C C . GLU A 1 90 ? 8.447 4.759 -23.104 1.00 73.44 90 GLU A C 1
ATOM 704 O O . GLU A 1 90 ? 8.576 5.134 -24.268 1.00 73.44 90 GLU A O 1
ATOM 709 N N . ASN A 1 91 ? 9.200 3.767 -22.614 1.00 63.25 91 ASN A N 1
ATOM 710 C CA . ASN A 1 91 ? 10.197 3.065 -23.431 1.00 63.25 91 ASN A CA 1
ATOM 711 C C . ASN A 1 91 ? 9.566 2.170 -24.510 1.00 63.25 91 ASN A C 1
ATOM 713 O O . ASN A 1 91 ? 10.155 2.003 -25.579 1.00 63.25 91 ASN A O 1
ATOM 717 N N . VAL A 1 92 ? 8.387 1.599 -24.248 1.00 59.53 92 VAL A N 1
ATOM 718 C CA . VAL A 1 92 ? 7.641 0.809 -25.239 1.00 59.53 92 VAL A CA 1
ATOM 719 C C . VAL A 1 92 ? 7.076 1.715 -26.339 1.00 59.53 92 VAL A C 1
ATOM 721 O O . VAL A 1 92 ? 7.207 1.370 -27.511 1.00 59.53 92 VAL A O 1
ATOM 724 N N . ASP A 1 93 ? 6.543 2.891 -25.990 1.00 54.19 93 ASP A N 1
ATOM 725 C CA . ASP A 1 93 ? 5.995 3.855 -26.959 1.00 54.19 93 ASP A CA 1
ATOM 726 C C . ASP A 1 93 ? 7.066 4.442 -27.901 1.00 54.19 93 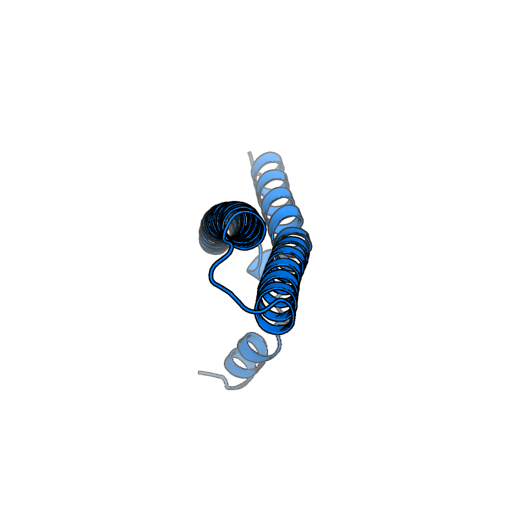ASP A C 1
ATOM 728 O O . ASP A 1 93 ? 6.791 4.703 -29.068 1.00 54.19 93 ASP A O 1
ATOM 732 N N . VAL A 1 94 ? 8.307 4.628 -27.435 1.00 54.41 94 VAL A N 1
ATOM 733 C CA . VAL A 1 94 ? 9.423 5.115 -28.278 1.00 54.41 94 VAL A CA 1
ATOM 734 C C . VAL A 1 94 ? 9.972 4.023 -29.213 1.00 54.41 94 VAL A C 1
ATOM 736 O O . VAL A 1 94 ? 10.640 4.321 -30.204 1.00 54.41 94 VAL A O 1
ATOM 739 N N . SER A 1 95 ? 9.708 2.751 -28.907 1.00 49.53 95 SER A N 1
ATOM 740 C CA . SER A 1 95 ? 10.213 1.585 -29.641 1.00 49.53 95 SER A CA 1
ATOM 741 C C . SER A 1 95 ? 9.310 1.122 -30.800 1.00 49.53 95 SER A C 1
ATOM 743 O O . SER A 1 95 ? 9.727 0.215 -31.529 1.00 49.53 95 SER A O 1
ATOM 745 N N . SER A 1 96 ? 8.098 1.670 -30.963 1.00 42.00 96 SER A N 1
ATOM 746 C CA . SER A 1 96 ? 7.136 1.295 -32.021 1.00 42.00 96 SER A CA 1
ATOM 747 C C . SER A 1 96 ? 7.084 2.311 -33.155 1.00 42.00 96 SER A C 1
ATOM 749 O O . SER A 1 96 ? 7.043 1.879 -34.328 1.00 42.00 96 SER A O 1
#

pLDDT: mean 77.43, std 17.16, range [42.0, 95.25]

Foldseek 3Di:
DDPVVVVCVVVVVDDLVRCLDPVNLVVLVVLLVVLVVLLVVLVVVLVVLVPDPPDDPVVNVVSNVVSVVSNVVSVVSCVVSVVSNVVNVVVVVVVD

Organism: Caenorhabditis japonica (NCBI:txid281687)